Protein AF-A0A4U3ETJ0-F1 (afdb_monomer_lite)

Foldseek 3Di:
DDPPDQPQPFDWDWDQDPVPRDTFTETEQHPDPPVVPADKDWDWDADPPPRDIGIYIYGPPDQWRWDADPPPRDIDIDGDPPPPPPPDDD

Secondary structure (DSSP, 8-state):
-----------EEEEE-TTT--EEEEEE-SS---TTSSPEEEEEEE-TTT--EEEEEEE-SSSEEEEE-TTT--EEEEE-----S-----

Structure (mmCIF, N/CA/C/O backbone):
data_AF-A0A4U3ETJ0-F1
#
_entry.id   AF-A0A4U3ETJ0-F1
#
loop_
_atom_site.group_PDB
_atom_site.id
_atom_site.type_symbol
_atom_site.label_atom_id
_atom_site.label_alt_id
_atom_site.label_comp_id
_atom_site.label_asym_id
_atom_site.label_entity_id
_atom_site.label_seq_id
_atom_site.pdbx_PDB_ins_code
_atom_site.Cartn_x
_atom_site.Cartn_y
_atom_site.Cartn_z
_atom_site.occupancy
_atom_site.B_iso_or_equiv
_atom_site.auth_seq_id
_atom_site.auth_comp_id
_atom_site.auth_asym_id
_atom_site.auth_atom_id
_atom_site.pdbx_PDB_model_num
ATOM 1 N N . MET A 1 1 ? -8.899 -21.738 -19.005 1.00 36.59 1 MET A N 1
ATOM 2 C CA . MET A 1 1 ? -8.029 -20.566 -18.785 1.00 36.59 1 MET A CA 1
ATOM 3 C C . MET A 1 1 ? -8.116 -20.287 -17.300 1.00 36.59 1 MET A C 1
ATOM 5 O O . MET A 1 1 ? -9.230 -20.162 -16.817 1.00 36.59 1 MET A O 1
ATOM 9 N N . SER A 1 2 ? -7.015 -20.401 -16.561 1.00 40.06 2 SER A N 1
ATOM 10 C CA . SER A 1 2 ? -7.050 -20.308 -15.100 1.00 40.06 2 SER A CA 1
ATOM 11 C C . SER A 1 2 ? -7.303 -18.862 -14.688 1.00 40.06 2 SER A C 1
ATOM 13 O O . SER A 1 2 ? -6.495 -17.998 -15.019 1.00 40.06 2 SER A O 1
ATOM 15 N N . ASP A 1 3 ? -8.402 -18.619 -13.973 1.00 40.38 3 ASP A N 1
ATOM 16 C CA . ASP A 1 3 ? -8.652 -17.398 -13.204 1.00 40.38 3 ASP A CA 1
ATOM 17 C C . ASP A 1 3 ? -7.567 -17.260 -12.129 1.00 40.38 3 ASP A C 1
ATOM 19 O O . ASP A 1 3 ? -7.729 -17.665 -10.974 1.00 40.38 3 ASP A O 1
ATOM 23 N N . GLN A 1 4 ? -6.403 -16.751 -12.525 1.00 34.31 4 GLN A N 1
ATOM 24 C CA . GLN A 1 4 ? -5.335 -16.408 -11.604 1.00 34.31 4 GLN A CA 1
ATOM 25 C C . GLN A 1 4 ? -5.792 -15.164 -10.846 1.00 34.31 4 GLN A C 1
ATOM 27 O O . GLN A 1 4 ? -5.595 -14.031 -11.280 1.00 34.31 4 GLN A O 1
ATOM 32 N N . LYS A 1 5 ? -6.445 -15.381 -9.699 1.00 40.47 5 LYS A N 1
ATOM 33 C CA . LYS A 1 5 ? -6.531 -14.341 -8.675 1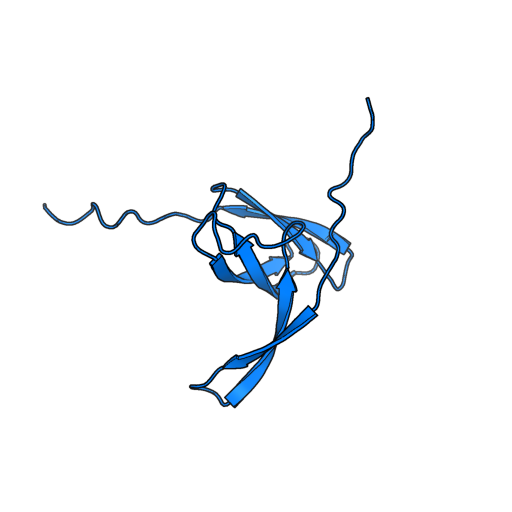.00 40.47 5 LYS A CA 1
ATOM 34 C C . LYS A 1 5 ? -5.100 -13.862 -8.413 1.00 40.47 5 LYS A C 1
ATOM 36 O O . LYS A 1 5 ? -4.229 -14.722 -8.246 1.00 40.47 5 LYS A O 1
ATOM 41 N N . PRO A 1 6 ? -4.840 -12.544 -8.397 1.00 42.19 6 PRO A N 1
ATOM 42 C CA . PRO A 1 6 ? -3.528 -12.042 -8.025 1.00 42.19 6 PRO A CA 1
ATOM 43 C C . PRO A 1 6 ? -3.176 -12.649 -6.669 1.00 42.19 6 PRO A C 1
ATOM 45 O O . PRO A 1 6 ? -3.943 -12.537 -5.710 1.00 42.19 6 PRO A O 1
ATOM 48 N N . ASN A 1 7 ? -2.070 -13.388 -6.625 1.00 39.06 7 ASN A N 1
ATOM 49 C CA . ASN A 1 7 ? -1.579 -13.991 -5.400 1.00 39.06 7 ASN A CA 1
ATOM 50 C C . ASN A 1 7 ? -0.974 -12.840 -4.593 1.00 39.06 7 ASN A C 1
ATOM 52 O O . ASN A 1 7 ? 0.170 -12.453 -4.816 1.00 39.06 7 ASN A O 1
ATOM 56 N N . VAL A 1 8 ? -1.804 -12.189 -3.777 1.00 48.47 8 VAL A N 1
ATOM 57 C CA . VAL A 1 8 ? -1.370 -11.080 -2.927 1.00 48.47 8 VAL A CA 1
ATOM 58 C C . VAL A 1 8 ? -0.680 -11.698 -1.719 1.00 48.47 8 VAL A C 1
ATOM 60 O O . VAL A 1 8 ? -1.306 -11.946 -0.691 1.00 48.47 8 VAL A O 1
ATOM 63 N N . ASP A 1 9 ? 0.600 -12.015 -1.883 1.00 53.03 9 ASP A N 1
ATOM 64 C CA . ASP A 1 9 ? 1.473 -12.350 -0.767 1.00 53.03 9 ASP A CA 1
ATOM 65 C C . ASP A 1 9 ? 1.726 -11.047 0.006 1.00 53.03 9 ASP A C 1
ATOM 67 O O . ASP A 1 9 ? 2.507 -10.190 -0.411 1.00 53.03 9 ASP A O 1
ATOM 71 N N . LEU A 1 10 ? 0.942 -10.819 1.065 1.00 54.75 10 LEU A N 1
ATOM 72 C CA . LEU A 1 10 ? 1.029 -9.618 1.896 1.00 54.75 10 LEU A CA 1
ATOM 73 C C . LEU A 1 10 ? 2.293 -9.710 2.756 1.00 54.75 10 LEU A C 1
ATOM 75 O O . LEU A 1 10 ? 2.234 -10.093 3.924 1.00 54.75 10 LEU A O 1
ATOM 79 N N . HIS A 1 11 ? 3.442 -9.352 2.189 1.00 60.12 11 HIS A N 1
ATOM 80 C CA . HIS A 1 11 ? 4.628 -9.096 2.993 1.00 60.12 11 HIS A CA 1
ATOM 81 C C . HIS A 1 11 ? 4.398 -7.807 3.790 1.00 60.12 11 HIS A C 1
ATOM 83 O O . HIS A 1 11 ? 4.099 -6.757 3.210 1.00 60.12 11 HIS A O 1
ATOM 89 N N . VAL A 1 12 ? 4.473 -7.910 5.117 1.00 65.94 12 VAL A N 1
ATOM 90 C CA . VAL A 1 12 ? 4.322 -6.774 6.030 1.00 65.94 12 VAL A CA 1
ATOM 91 C C . VAL A 1 12 ? 5.713 -6.314 6.438 1.00 65.94 12 VAL A C 1
ATOM 93 O O . VAL A 1 12 ? 6.441 -7.048 7.101 1.00 65.94 12 VAL A O 1
ATOM 96 N N . GLU A 1 13 ? 6.076 -5.100 6.038 1.00 76.81 13 GLU A N 1
ATOM 97 C CA . GLU A 1 13 ? 7.257 -4.405 6.553 1.00 76.81 13 GLU A CA 1
ATOM 98 C C . GLU A 1 13 ? 6.813 -3.334 7.549 1.00 76.81 13 GLU A C 1
ATOM 100 O O . GLU A 1 13 ? 5.888 -2.568 7.271 1.00 76.81 13 GLU A O 1
ATOM 105 N N . GLU A 1 14 ? 7.508 -3.222 8.677 1.00 78.88 14 GLU A N 1
ATOM 106 C CA . GLU A 1 14 ? 7.328 -2.093 9.587 1.00 78.88 14 GLU A CA 1
ATOM 107 C C . GLU A 1 14 ? 8.060 -0.861 9.034 1.00 78.88 14 GLU A C 1
ATOM 109 O O . GLU A 1 14 ? 9.248 -0.905 8.706 1.00 78.88 14 GLU A O 1
ATOM 114 N N . TYR A 1 15 ? 7.354 0.265 8.925 1.00 74.38 15 TYR A N 1
ATOM 115 C CA . TYR A 1 15 ? 7.941 1.555 8.567 1.00 74.38 15 TYR A CA 1
ATOM 116 C C . TYR A 1 15 ? 7.730 2.568 9.677 1.00 74.38 15 TYR A C 1
ATOM 118 O O . TYR A 1 15 ? 6.596 2.946 9.963 1.00 74.38 15 TYR A O 1
ATOM 126 N N . THR A 1 16 ? 8.824 3.059 10.252 1.00 78.44 16 THR A N 1
ATOM 127 C CA . THR A 1 16 ? 8.791 4.187 11.182 1.00 78.44 16 THR A CA 1
ATOM 128 C C . THR A 1 16 ? 9.029 5.488 10.427 1.00 78.44 16 THR A C 1
ATOM 130 O O . THR A 1 16 ? 10.114 5.726 9.894 1.00 78.44 16 THR A O 1
ATOM 133 N N . ASP A 1 17 ? 8.013 6.345 10.400 1.00 71.00 17 ASP A N 1
ATOM 134 C CA . ASP A 1 17 ? 8.114 7.686 9.833 1.00 71.00 17 ASP A CA 1
ATOM 135 C C . ASP A 1 17 ? 9.044 8.552 10.695 1.00 71.00 17 ASP A C 1
ATOM 137 O O . ASP A 1 17 ? 8.804 8.752 11.886 1.00 71.00 17 ASP A O 1
ATOM 141 N N . GLN A 1 18 ? 10.122 9.068 10.101 1.00 76.31 18 GLN A N 1
ATOM 142 C CA . GLN A 1 18 ? 11.163 9.794 10.841 1.00 76.31 18 GLN A CA 1
ATOM 143 C C . GLN A 1 18 ? 10.702 11.164 11.364 1.00 76.31 18 GLN A C 1
ATOM 145 O O . GLN A 1 18 ? 11.310 11.687 12.295 1.00 76.31 18 GLN A O 1
ATOM 150 N N . HIS A 1 19 ? 9.633 11.741 10.803 1.00 69.88 19 HIS A N 1
ATOM 151 C CA . HIS A 1 19 ? 9.090 13.030 11.243 1.00 69.88 19 HIS A CA 1
ATOM 152 C C . HIS A 1 19 ? 8.135 12.895 12.436 1.00 69.88 19 HIS A C 1
ATOM 154 O O . HIS A 1 19 ? 8.156 13.719 13.348 1.00 69.88 19 HIS A O 1
ATOM 160 N N . SER A 1 20 ? 7.288 11.869 12.438 1.00 82.56 20 SER A N 1
ATOM 161 C CA . SER A 1 20 ? 6.252 11.643 13.452 1.00 82.56 20 SER A CA 1
ATOM 162 C C . SER A 1 20 ? 6.628 10.588 14.493 1.00 82.56 20 SER A C 1
ATOM 164 O O . SER A 1 20 ? 5.964 10.499 15.526 1.00 82.56 20 SER A O 1
ATOM 166 N N . GLY A 1 21 ? 7.656 9.776 14.232 1.00 81.00 21 GLY A N 1
ATOM 167 C CA . GLY A 1 21 ? 8.082 8.663 15.084 1.00 81.00 21 GLY A CA 1
ATOM 168 C C . GLY A 1 21 ? 7.085 7.501 15.142 1.00 81.00 21 GLY A C 1
ATOM 169 O O . GLY A 1 21 ? 7.218 6.621 15.990 1.00 81.00 21 GLY A O 1
ATOM 170 N N . ARG A 1 22 ? 6.059 7.499 14.283 1.00 79.81 22 ARG A N 1
ATOM 171 C CA . ARG A 1 22 ? 5.019 6.464 14.258 1.00 79.81 22 ARG A CA 1
ATOM 172 C C . ARG A 1 22 ? 5.428 5.316 13.345 1.00 79.81 22 ARG A C 1
ATOM 174 O O . ARG A 1 22 ? 5.862 5.555 12.220 1.00 79.81 22 ARG A O 1
ATOM 181 N N . THR A 1 23 ? 5.237 4.088 13.822 1.00 80.88 23 THR A N 1
ATOM 182 C CA . THR A 1 23 ? 5.399 2.867 13.026 1.00 80.88 23 THR A CA 1
ATOM 183 C C . THR A 1 23 ? 4.078 2.491 12.365 1.00 80.88 23 THR A C 1
ATOM 185 O O . THR A 1 23 ? 3.034 2.481 13.018 1.00 80.88 23 THR A O 1
ATOM 188 N N . TYR A 1 24 ? 4.134 2.194 11.072 1.00 76.62 24 TYR A N 1
ATOM 189 C CA . TYR A 1 24 ? 3.017 1.741 10.258 1.00 76.62 24 TYR A CA 1
ATOM 190 C C . TYR A 1 24 ? 3.353 0.383 9.649 1.00 76.62 24 TYR A C 1
ATOM 192 O O . TYR A 1 24 ? 4.452 0.202 9.120 1.00 76.62 24 TYR A O 1
ATOM 200 N N . ASP A 1 25 ? 2.386 -0.530 9.668 1.00 82.31 25 ASP A N 1
ATOM 201 C CA . ASP A 1 25 ? 2.430 -1.731 8.840 1.00 82.31 25 ASP A CA 1
ATOM 202 C C . ASP A 1 25 ? 2.305 -1.315 7.374 1.00 82.31 25 ASP A C 1
ATOM 204 O O . ASP A 1 25 ? 1.365 -0.602 6.997 1.00 82.31 25 ASP A O 1
ATOM 208 N N . VAL A 1 26 ? 3.252 -1.754 6.547 1.00 80.19 26 VAL A N 1
ATOM 209 C CA . VAL A 1 26 ? 3.242 -1.491 5.112 1.00 80.19 26 VAL A CA 1
ATOM 210 C C . VAL A 1 26 ? 3.062 -2.780 4.338 1.00 80.19 26 VAL A C 1
ATOM 212 O O . VAL A 1 26 ? 3.870 -3.699 4.443 1.00 80.19 26 VAL A O 1
ATOM 215 N N . TYR A 1 27 ? 2.020 -2.802 3.515 1.00 82.94 27 TYR A N 1
ATOM 216 C CA . TYR A 1 27 ? 1.624 -3.958 2.720 1.00 82.94 27 TYR A CA 1
ATOM 217 C C . TYR A 1 27 ? 2.145 -3.843 1.287 1.00 82.94 27 TYR A C 1
ATOM 219 O O . TYR A 1 27 ? 2.007 -2.799 0.645 1.00 82.94 27 TYR A O 1
ATOM 227 N N . HIS A 1 28 ? 2.740 -4.909 0.763 1.00 78.75 28 HIS A N 1
ATOM 228 C CA . HIS A 1 28 ? 3.288 -4.917 -0.596 1.00 78.75 28 HIS A CA 1
ATOM 229 C C . HIS A 1 28 ? 2.209 -5.276 -1.623 1.00 78.75 28 HIS A C 1
ATOM 231 O O . HIS A 1 28 ? 1.432 -6.212 -1.427 1.00 78.75 28 HIS A O 1
ATOM 237 N N . ILE A 1 29 ? 2.141 -4.514 -2.716 1.00 77.31 29 ILE A N 1
ATOM 238 C CA . ILE A 1 29 ? 1.233 -4.770 -3.839 1.00 77.31 29 ILE A CA 1
ATOM 239 C C . ILE A 1 29 ? 2.032 -5.415 -4.973 1.00 77.31 29 ILE A C 1
ATOM 241 O O . ILE A 1 29 ? 2.886 -4.767 -5.576 1.00 77.31 29 ILE A O 1
ATOM 245 N N . GLY A 1 30 ? 1.710 -6.673 -5.284 1.00 67.50 30 GLY A N 1
ATOM 246 C CA . GLY A 1 30 ? 2.427 -7.476 -6.280 1.00 67.50 30 GLY A CA 1
ATOM 247 C C . GLY A 1 30 ? 3.625 -8.228 -5.688 1.00 67.50 30 GLY A C 1
ATOM 248 O O . GLY A 1 30 ? 4.179 -7.832 -4.667 1.00 67.50 30 GLY A O 1
ATOM 249 N N . GLY A 1 31 ? 3.984 -9.356 -6.310 1.00 57.38 31 GLY A N 1
ATOM 250 C CA . GLY A 1 31 ? 5.169 -10.136 -5.930 1.00 57.38 31 GLY A CA 1
ATOM 251 C C . GLY A 1 31 ? 6.473 -9.372 -6.191 1.00 57.38 31 GLY A C 1
ATOM 252 O O . GLY A 1 31 ? 6.475 -8.465 -7.015 1.00 57.38 31 GLY A O 1
ATOM 253 N N . GLU A 1 32 ? 7.538 -9.748 -5.466 1.00 52.94 32 GLU A N 1
ATOM 254 C CA . GLU A 1 32 ? 8.888 -9.145 -5.421 1.00 52.94 32 GLU A CA 1
ATOM 255 C C . GLU A 1 32 ? 9.025 -7.749 -6.054 1.00 52.94 32 GLU A C 1
ATOM 257 O O . GLU A 1 32 ? 9.193 -7.596 -7.266 1.00 52.94 32 GLU A O 1
ATOM 262 N N . ILE A 1 33 ? 9.052 -6.722 -5.199 1.00 57.97 33 ILE A N 1
ATOM 263 C CA . ILE A 1 33 ? 9.452 -5.364 -5.578 1.00 57.97 33 ILE A CA 1
ATOM 264 C C . ILE A 1 33 ? 10.893 -5.420 -6.087 1.00 57.97 33 ILE A C 1
ATOM 266 O O . ILE A 1 33 ? 11.852 -5.486 -5.319 1.00 57.97 33 ILE A O 1
ATOM 270 N N . ASN A 1 34 ? 11.049 -5.410 -7.405 1.00 54.62 34 ASN A N 1
ATOM 271 C CA . ASN A 1 34 ? 12.347 -5.494 -8.047 1.00 54.62 34 ASN A CA 1
ATOM 272 C C . ASN A 1 34 ? 12.946 -4.084 -8.117 1.00 54.62 34 ASN A C 1
ATOM 274 O O . ASN A 1 34 ? 12.705 -3.353 -9.079 1.00 54.62 34 ASN A O 1
ATOM 278 N N . GLU A 1 35 ? 13.699 -3.671 -7.092 1.00 54.41 35 GLU A N 1
ATOM 279 C CA . GLU A 1 35 ? 14.258 -2.306 -6.955 1.00 54.41 35 GLU A CA 1
ATOM 280 C C . GLU A 1 35 ? 15.073 -1.833 -8.177 1.00 54.41 35 GLU A C 1
ATOM 282 O O . GLU A 1 35 ? 15.300 -0.641 -8.357 1.00 54.41 35 GLU A O 1
ATOM 287 N N . LYS A 1 36 ? 15.483 -2.754 -9.060 1.00 52.97 36 LYS A N 1
ATOM 288 C CA . LYS A 1 36 ? 16.170 -2.450 -10.322 1.00 52.97 36 LYS A CA 1
ATOM 289 C C . LYS A 1 36 ? 15.284 -1.883 -11.438 1.00 52.97 36 LYS A C 1
ATOM 291 O O . LYS A 1 36 ? 15.844 -1.363 -12.400 1.00 52.97 36 LYS A O 1
ATOM 296 N N . HIS A 1 37 ? 13.956 -2.013 -11.367 1.00 47.72 37 HIS A N 1
ATOM 297 C CA . HIS A 1 37 ? 13.082 -1.835 -12.538 1.00 47.72 37 HIS A CA 1
ATOM 298 C C . HIS A 1 37 ? 11.986 -0.764 -12.427 1.00 47.72 37 HIS A C 1
ATOM 300 O O . HIS A 1 37 ? 11.207 -0.624 -13.364 1.00 47.72 37 HIS A O 1
ATOM 306 N N . GLY A 1 38 ? 11.949 0.055 -11.373 1.00 55.56 38 GLY A N 1
ATOM 307 C CA . GLY A 1 38 ? 10.994 1.164 -11.314 1.00 55.56 38 GLY A CA 1
ATOM 308 C C . GLY A 1 38 ? 11.069 1.980 -10.031 1.00 55.56 38 GLY A C 1
ATOM 309 O O . GLY A 1 38 ? 11.650 1.546 -9.034 1.00 55.56 38 GLY A O 1
ATOM 310 N N . ALA A 1 39 ? 10.460 3.166 -10.055 1.00 64.81 39 ALA A N 1
ATOM 311 C CA . ALA A 1 39 ? 10.246 3.947 -8.846 1.00 64.81 39 ALA A CA 1
ATOM 312 C C . ALA A 1 39 ? 9.313 3.167 -7.907 1.00 64.81 39 ALA A C 1
ATOM 314 O O . ALA A 1 39 ? 8.236 2.712 -8.303 1.00 64.81 39 ALA A O 1
ATOM 315 N N . THR A 1 40 ? 9.756 2.978 -6.666 1.00 73.06 40 THR A N 1
ATOM 316 C CA . THR A 1 40 ? 8.931 2.367 -5.624 1.00 73.06 40 THR A CA 1
ATOM 317 C C . THR A 1 40 ? 8.145 3.466 -4.931 1.00 73.06 40 THR A C 1
ATOM 319 O O . THR A 1 40 ? 8.735 4.343 -4.300 1.00 73.06 40 THR A O 1
ATOM 322 N N . THR A 1 41 ? 6.822 3.399 -5.030 1.00 77.69 41 THR A N 1
ATOM 323 C CA . THR A 1 41 ? 5.902 4.361 -4.425 1.00 77.69 41 THR A CA 1
ATOM 324 C C . THR A 1 41 ? 5.349 3.782 -3.124 1.00 77.69 41 THR A C 1
ATOM 326 O O . THR A 1 41 ? 5.107 2.577 -3.001 1.00 77.69 41 THR A O 1
ATOM 329 N N . ARG A 1 42 ? 5.180 4.638 -2.112 1.00 82.75 42 ARG A N 1
ATOM 330 C CA . ARG A 1 42 ? 4.510 4.303 -0.849 1.00 82.75 42 ARG A CA 1
ATOM 331 C C . ARG A 1 42 ? 3.451 5.343 -0.554 1.00 82.75 42 ARG A C 1
ATOM 333 O O . ARG A 1 42 ? 3.724 6.536 -0.648 1.00 82.75 42 ARG A O 1
ATOM 340 N N . GLY A 1 43 ? 2.279 4.898 -0.124 1.00 83.69 43 GLY A N 1
ATOM 341 C CA . GLY A 1 43 ? 1.196 5.818 0.188 1.00 83.69 43 GLY A CA 1
ATOM 342 C C . GLY A 1 43 ? -0.010 5.161 0.853 1.00 83.69 43 GLY A C 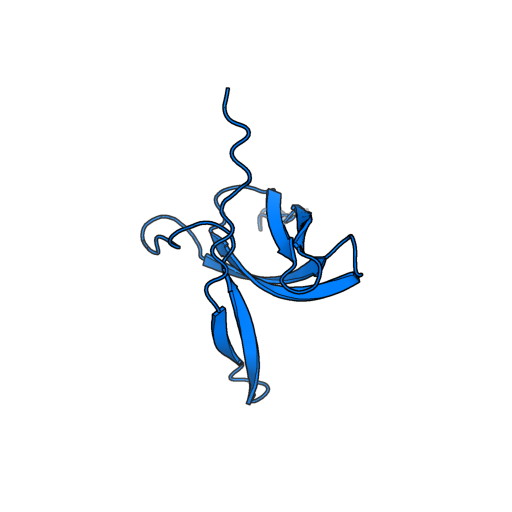1
ATOM 343 O O . GLY A 1 43 ? -0.125 3.931 0.872 1.00 83.69 43 GLY A O 1
ATOM 344 N N . PRO A 1 44 ? -0.903 5.980 1.434 1.00 86.81 44 PRO A N 1
ATOM 345 C CA . PRO A 1 44 ? -2.167 5.515 1.979 1.00 86.81 44 PRO A CA 1
ATOM 346 C C . PRO A 1 44 ? -3.151 5.177 0.854 1.00 86.81 44 PRO A C 1
ATOM 348 O O . PRO A 1 44 ? -3.457 6.029 0.026 1.00 86.81 44 PRO A O 1
ATOM 351 N N . LEU A 1 45 ? -3.709 3.965 0.867 1.00 86.81 45 LEU A N 1
ATOM 352 C CA . LEU A 1 45 ? -4.809 3.573 -0.019 1.00 86.81 45 LEU A CA 1
ATOM 353 C C . LEU A 1 45 ? -6.010 3.112 0.807 1.00 86.81 45 LEU A C 1
ATOM 355 O O . LEU A 1 45 ? -5.868 2.342 1.766 1.00 86.81 45 LEU A O 1
ATOM 359 N N . THR A 1 46 ? -7.206 3.568 0.434 1.00 89.44 46 THR A N 1
ATOM 360 C CA . THR A 1 46 ? -8.450 3.218 1.132 1.00 89.44 46 THR A CA 1
ATOM 361 C C . THR A 1 46 ? -9.160 2.066 0.434 1.00 89.44 46 THR A C 1
ATOM 363 O O . THR A 1 46 ? -9.466 2.121 -0.756 1.00 89.44 46 THR A O 1
ATOM 366 N N . CYS A 1 47 ? -9.466 1.004 1.177 1.00 88.75 47 CYS A N 1
ATOM 367 C CA . CYS A 1 47 ? -10.285 -0.087 0.666 1.00 88.75 47 CYS A CA 1
ATOM 368 C C . CYS A 1 47 ? -11.703 0.411 0.363 1.00 88.75 47 CYS A C 1
ATOM 370 O O . CYS A 1 47 ? -12.375 0.956 1.238 1.00 88.75 47 CYS A O 1
ATOM 372 N N . THR A 1 48 ? -12.193 0.163 -0.849 1.00 87.38 48 THR A N 1
ATOM 373 C CA . THR A 1 48 ? -13.535 0.593 -1.276 1.00 87.38 48 THR A CA 1
ATOM 374 C C . THR A 1 48 ? -14.659 -0.212 -0.618 1.00 87.38 48 THR A C 1
ATOM 376 O O . THR A 1 48 ? -15.779 0.277 -0.521 1.00 87.38 48 THR A O 1
ATOM 379 N N . SER A 1 49 ? -14.368 -1.419 -0.113 1.00 89.12 49 SER A N 1
ATOM 380 C CA . SER A 1 49 ? -15.365 -2.285 0.531 1.00 89.12 49 SER A CA 1
ATOM 381 C C . SER A 1 49 ? -15.567 -1.995 2.019 1.00 89.12 49 SER A C 1
ATOM 383 O O . SER A 1 49 ? -16.700 -2.049 2.487 1.00 89.12 49 SER A O 1
ATOM 385 N N . CYS A 1 50 ? -14.497 -1.746 2.780 1.00 91.06 50 CYS A N 1
ATOM 386 C CA . CYS A 1 50 ? -14.578 -1.540 4.235 1.00 91.06 50 CYS A CA 1
ATOM 387 C C . CYS A 1 50 ? -14.187 -0.124 4.685 1.00 91.06 50 CYS A C 1
ATOM 389 O O . CYS A 1 50 ? -14.184 0.159 5.884 1.00 91.06 50 CYS A O 1
ATOM 391 N N . SER A 1 51 ? -13.822 0.749 3.739 1.00 89.94 51 SER A N 1
ATOM 392 C CA . SER A 1 51 ? -13.407 2.141 3.964 1.00 89.94 51 SER A CA 1
ATOM 393 C C . SER A 1 51 ? -12.208 2.309 4.907 1.00 89.94 51 SER A C 1
ATOM 395 O O . SER A 1 51 ? -11.967 3.400 5.421 1.00 89.94 51 SER A O 1
ATOM 397 N N . LYS A 1 52 ? -11.436 1.242 5.153 1.00 87.94 52 LYS A N 1
ATOM 398 C CA . LYS A 1 52 ? -10.197 1.299 5.937 1.00 87.94 52 LYS A CA 1
ATOM 399 C C . LYS A 1 52 ? -9.023 1.691 5.050 1.00 87.94 52 LYS A C 1
ATOM 401 O O . LYS A 1 52 ? -8.862 1.157 3.953 1.00 87.94 52 LYS A O 1
ATOM 406 N N . THR A 1 53 ? -8.208 2.608 5.553 1.00 88.12 53 THR A N 1
ATOM 407 C CA . THR A 1 53 ? -6.980 3.066 4.901 1.00 88.12 53 THR A CA 1
ATOM 408 C C . THR A 1 53 ? -5.785 2.328 5.477 1.00 88.12 53 THR A C 1
ATOM 410 O O . THR A 1 53 ? -5.654 2.226 6.696 1.00 88.12 53 THR A O 1
ATOM 413 N N . HIS A 1 54 ? -4.915 1.842 4.597 1.00 87.12 54 HIS A N 1
ATOM 414 C CA . HIS A 1 54 ? -3.664 1.180 4.953 1.00 87.12 54 HIS A CA 1
ATOM 415 C C . HIS A 1 54 ? -2.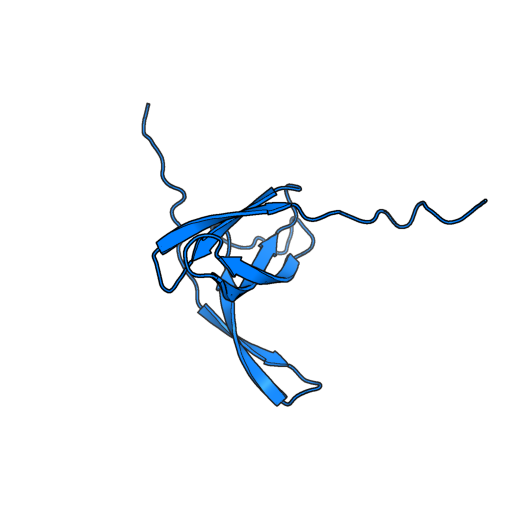523 1.771 4.128 1.00 87.12 54 HIS A C 1
ATOM 417 O O . HIS A 1 54 ? -2.762 2.332 3.058 1.00 87.12 54 HIS A O 1
ATOM 423 N N . ILE A 1 55 ? -1.295 1.657 4.627 1.00 86.19 55 ILE A N 1
ATOM 424 C CA . ILE A 1 55 ? -0.115 2.084 3.880 1.00 86.19 55 ILE A CA 1
ATOM 425 C C . ILE A 1 55 ? 0.330 0.924 3.000 1.00 86.19 55 ILE A C 1
ATOM 427 O O . ILE A 1 55 ? 0.576 -0.175 3.494 1.00 86.19 55 ILE A O 1
ATOM 431 N N . TYR A 1 56 ? 0.442 1.171 1.700 1.00 85.00 56 TYR A N 1
ATOM 432 C CA . TYR A 1 56 ? 0.947 0.186 0.755 1.00 85.00 56 TYR A CA 1
ATOM 433 C C . TYR A 1 56 ? 2.266 0.641 0.147 1.00 85.00 56 TYR A C 1
ATOM 435 O O . TYR A 1 56 ? 2.586 1.831 0.125 1.00 85.00 56 TYR A O 1
ATOM 443 N N . LYS A 1 57 ? 3.025 -0.332 -0.349 1.00 83.12 57 LYS A N 1
ATOM 444 C CA . LYS A 1 57 ? 4.229 -0.152 -1.154 1.00 83.12 57 LYS A CA 1
ATOM 445 C C . LYS A 1 57 ? 4.021 -0.880 -2.476 1.00 83.12 57 LYS A C 1
ATOM 447 O O . LYS A 1 57 ? 3.676 -2.061 -2.471 1.00 83.12 57 LYS A O 1
ATOM 452 N N . TRP A 1 58 ? 4.204 -0.1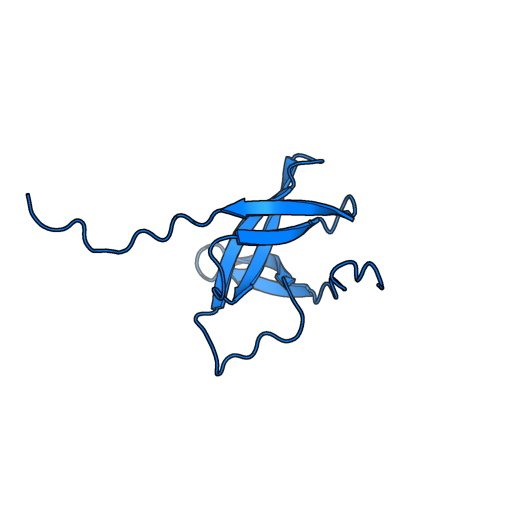84 -3.589 1.00 80.94 58 TRP A N 1
ATOM 453 C CA . TRP A 1 58 ? 4.024 -0.740 -4.930 1.00 80.94 58 TRP A CA 1
ATOM 454 C C . TRP A 1 58 ? 5.078 -0.197 -5.889 1.00 80.94 58 TRP A C 1
ATOM 456 O O . TRP A 1 58 ? 5.739 0.804 -5.612 1.00 80.94 58 TRP A O 1
ATOM 466 N N . GLN A 1 59 ? 5.254 -0.877 -7.018 1.00 75.88 59 GLN A N 1
ATOM 467 C CA . GLN A 1 59 ? 6.045 -0.351 -8.127 1.00 75.88 59 GLN A CA 1
ATOM 468 C C . GLN A 1 59 ? 5.123 0.332 -9.124 1.00 75.88 59 GLN A C 1
ATOM 470 O O . GLN A 1 59 ? 4.131 -0.266 -9.547 1.00 75.88 59 GLN A O 1
ATOM 475 N N . ASN A 1 60 ? 5.466 1.559 -9.515 1.00 67.50 60 ASN A N 1
ATOM 476 C CA . ASN A 1 60 ? 4.721 2.299 -10.531 1.00 67.50 60 ASN A CA 1
ATOM 477 C C . ASN A 1 60 ? 5.029 1.769 -11.932 1.00 67.50 60 ASN A C 1
ATOM 479 O O . ASN A 1 60 ? 5.764 2.372 -12.708 1.00 67.50 60 ASN A O 1
ATOM 483 N N . ASN A 1 61 ? 4.456 0.605 -12.230 1.00 65.06 61 ASN A N 1
ATOM 484 C CA . ASN A 1 61 ? 4.502 -0.022 -13.548 1.00 65.06 61 ASN A CA 1
ATOM 485 C C . ASN A 1 61 ? 3.220 0.245 -14.358 1.00 65.06 61 ASN A C 1
ATOM 487 O O . ASN A 1 61 ? 3.211 0.025 -15.567 1.00 65.06 61 ASN A O 1
ATOM 491 N N . ASP A 1 62 ? 2.148 0.704 -13.705 1.00 65.75 62 ASP A N 1
ATOM 492 C CA . ASP A 1 62 ? 0.846 1.005 -14.306 1.00 65.75 62 ASP A CA 1
ATOM 493 C C . ASP A 1 62 ? 0.168 2.154 -13.533 1.00 65.75 62 ASP A C 1
ATOM 495 O O . ASP A 1 62 ? 0.486 2.396 -12.370 1.00 65.75 62 ASP A O 1
ATOM 499 N N . ARG A 1 63 ? -0.773 2.857 -14.171 1.00 69.06 63 ARG A N 1
ATOM 500 C CA . ARG A 1 63 ? -1.591 3.922 -13.558 1.00 69.06 63 ARG A CA 1
ATOM 501 C C . ARG A 1 63 ? -2.652 3.368 -12.608 1.00 69.06 63 ARG A C 1
ATOM 503 O O . ARG A 1 63 ? -3.147 4.082 -11.737 1.00 69.06 63 ARG A O 1
ATOM 510 N N . TRP A 1 64 ? -3.023 2.102 -12.794 1.00 76.56 64 TRP A N 1
ATOM 511 C CA . TRP A 1 64 ? -3.934 1.389 -11.910 1.00 76.56 64 TRP A CA 1
ATOM 512 C C . TRP A 1 64 ? -3.173 0.629 -10.830 1.00 76.56 64 TRP A C 1
ATOM 514 O O . TRP A 1 64 ? -2.426 -0.309 -11.101 1.00 76.56 64 TRP A O 1
ATOM 524 N N . ILE A 1 65 ? -3.462 0.972 -9.582 1.00 81.19 65 ILE A N 1
ATOM 525 C CA . ILE A 1 65 ? -2.969 0.282 -8.399 1.00 81.19 65 ILE A CA 1
ATOM 526 C C . ILE A 1 65 ? -4.068 -0.663 -7.917 1.00 81.19 65 ILE A C 1
ATOM 528 O O . ILE A 1 65 ? -5.068 -0.223 -7.349 1.00 81.19 65 ILE A O 1
ATOM 532 N N . VAL A 1 66 ? -3.901 -1.968 -8.132 1.00 84.00 66 VAL A N 1
ATOM 533 C CA . VAL A 1 66 ? -4.853 -2.996 -7.678 1.00 84.00 66 VAL A CA 1
ATOM 534 C C . VAL A 1 66 ? -4.299 -3.708 -6.450 1.00 84.00 66 VAL A C 1
ATOM 536 O O . VAL A 1 66 ? -3.233 -4.307 -6.521 1.00 84.00 66 VAL A O 1
ATOM 539 N N . PHE A 1 67 ? -5.029 -3.697 -5.335 1.00 82.94 67 PHE A N 1
ATOM 540 C CA . PHE A 1 67 ? -4.589 -4.301 -4.073 1.00 82.94 67 PHE A CA 1
ATOM 541 C C . PHE A 1 67 ? -5.691 -5.095 -3.372 1.00 82.94 67 PHE A C 1
ATOM 543 O O . PHE A 1 67 ? -6.881 -4.870 -3.592 1.00 82.94 67 PHE A O 1
ATOM 550 N N . SER A 1 68 ? -5.286 -6.007 -2.484 1.00 86.06 68 SER A N 1
ATOM 551 C CA . SER A 1 68 ? -6.191 -6.694 -1.557 1.00 86.06 68 SER A CA 1
ATOM 552 C C . SER A 1 68 ? -6.136 -6.033 -0.186 1.00 86.06 68 SER A C 1
ATOM 554 O O . SER A 1 68 ? -5.055 -5.814 0.359 1.00 86.06 68 SER A O 1
ATOM 556 N N . CYS A 1 69 ? -7.298 -5.729 0.389 1.00 86.06 69 CYS A N 1
ATOM 557 C CA . CYS A 1 69 ? -7.375 -5.201 1.744 1.00 86.06 69 CYS A CA 1
ATOM 558 C C . CYS A 1 69 ? -6.984 -6.276 2.773 1.00 86.06 69 CYS A C 1
ATOM 560 O O . CYS A 1 69 ? -7.626 -7.326 2.798 1.00 86.06 69 CYS A O 1
ATOM 562 N N . PRO A 1 70 ? -6.044 -6.006 3.696 1.00 83.31 70 PRO A N 1
ATOM 563 C CA . PRO A 1 70 ? -5.598 -6.982 4.694 1.00 83.31 70 PRO A CA 1
ATOM 564 C C . PRO A 1 70 ? -6.668 -7.327 5.745 1.00 83.31 70 PRO A C 1
ATOM 566 O O . PRO A 1 70 ? -6.537 -8.315 6.458 1.00 83.31 70 PRO A O 1
ATOM 569 N N . ILE A 1 71 ? -7.728 -6.517 5.867 1.00 86.56 71 ILE A N 1
ATOM 570 C CA . ILE A 1 71 ? -8.789 -6.708 6.869 1.00 86.56 71 ILE A CA 1
ATOM 571 C C . ILE A 1 71 ? -9.972 -7.499 6.313 1.00 86.56 71 ILE A C 1
ATOM 573 O O . ILE A 1 71 ? -10.467 -8.415 6.963 1.00 86.56 71 ILE A O 1
ATOM 577 N N . CYS A 1 72 ? -10.470 -7.119 5.133 1.00 86.50 72 CYS A N 1
ATOM 578 C CA . CYS A 1 72 ? -11.681 -7.714 4.557 1.00 86.50 72 CYS A CA 1
ATOM 579 C C . CYS A 1 72 ? -11.415 -8.595 3.331 1.00 86.50 72 CYS A C 1
ATOM 581 O O . CYS A 1 72 ? -12.358 -9.174 2.797 1.00 86.50 72 CYS A O 1
ATOM 583 N N . ASN A 1 73 ? -10.159 -8.693 2.877 1.00 85.69 73 ASN A N 1
ATOM 584 C CA . ASN A 1 73 ? -9.733 -9.438 1.687 1.00 85.69 73 ASN A CA 1
ATOM 585 C C . ASN A 1 73 ? -10.453 -9.037 0.385 1.00 85.69 73 ASN A C 1
ATOM 587 O O . ASN A 1 73 ? -10.414 -9.769 -0.605 1.00 85.69 73 ASN A O 1
ATOM 591 N N . ALA A 1 74 ? -11.119 -7.878 0.368 1.00 87.31 74 ALA A N 1
ATOM 592 C CA . ALA A 1 74 ? -11.707 -7.321 -0.839 1.00 87.31 74 ALA A CA 1
ATOM 593 C C . ALA A 1 74 ? -10.616 -6.718 -1.730 1.00 87.31 74 ALA A C 1
ATOM 595 O O . ALA A 1 74 ? -9.697 -6.054 -1.242 1.00 87.31 74 ALA A O 1
ATOM 596 N N . ILE A 1 75 ? -10.761 -6.907 -3.040 1.00 86.50 75 ILE A N 1
ATOM 597 C CA . ILE A 1 75 ? -9.900 -6.284 -4.044 1.00 86.50 75 ILE A CA 1
ATOM 598 C C . ILE A 1 75 ? -10.387 -4.851 -4.275 1.00 86.50 75 ILE A C 1
ATOM 600 O O . ILE A 1 75 ? -11.585 -4.601 -4.403 1.00 86.50 75 ILE A O 1
ATOM 604 N N . SER A 1 76 ? -9.467 -3.897 -4.299 1.00 86.12 76 SER A N 1
ATOM 605 C CA . SER A 1 76 ? -9.721 -2.489 -4.602 1.00 86.12 76 SER A CA 1
ATOM 606 C C . SER A 1 76 ? -8.742 -2.012 -5.667 1.00 86.12 76 SER A C 1
ATOM 608 O O . SER A 1 76 ? -7.632 -2.529 -5.764 1.00 86.12 76 SER A O 1
ATOM 610 N N . ALA A 1 77 ? -9.164 -1.035 -6.463 1.00 84.56 77 ALA A N 1
ATOM 611 C CA . ALA A 1 77 ? -8.336 -0.406 -7.481 1.00 84.56 77 ALA A CA 1
ATOM 612 C C . ALA A 1 77 ? -8.327 1.107 -7.257 1.00 84.56 77 ALA A C 1
ATOM 614 O O . ALA A 1 77 ? -9.378 1.693 -6.993 1.00 84.56 77 ALA A O 1
ATOM 615 N N . TRP A 1 78 ? -7.149 1.714 -7.338 1.00 80.44 78 TRP A N 1
ATOM 616 C CA . TRP A 1 78 ? -6.938 3.156 -7.272 1.00 80.44 78 TRP A CA 1
ATOM 617 C C . TRP A 1 78 ? -6.243 3.619 -8.542 1.00 80.44 78 TRP A C 1
ATOM 619 O O . TRP A 1 78 ? -5.413 2.900 -9.089 1.00 80.44 78 TRP A O 1
ATOM 629 N N . TRP A 1 79 ? -6.604 4.806 -9.011 1.00 79.12 79 TRP A N 1
ATOM 630 C CA . TRP A 1 79 ? -5.923 5.460 -10.118 1.00 79.12 79 TRP A CA 1
ATOM 631 C C . TRP A 1 79 ? -4.960 6.486 -9.537 1.00 79.12 79 TRP A C 1
ATOM 633 O O . TRP A 1 79 ? -5.392 7.384 -8.813 1.00 79.12 79 TRP A O 1
ATOM 643 N N . GLU A 1 80 ? -3.671 6.339 -9.824 1.00 67.56 80 GLU A N 1
ATOM 644 C CA . GLU A 1 80 ? -2.705 7.387 -9.522 1.00 67.56 80 GLU A CA 1
ATOM 645 C C . GLU A 1 80 ? -2.732 8.389 -10.676 1.00 67.56 80 GLU A C 1
ATOM 647 O O . GL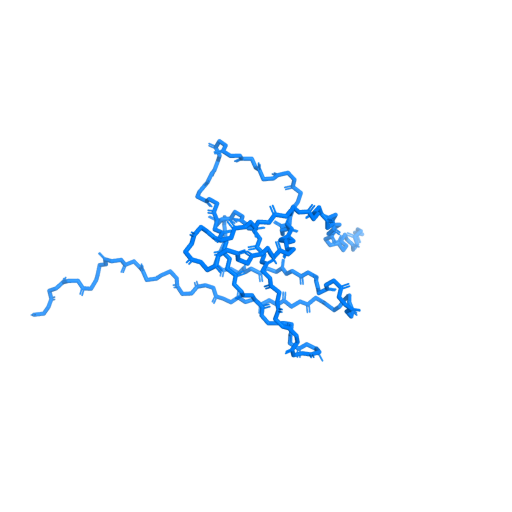U A 1 80 ? -2.343 8.083 -11.806 1.00 67.56 80 GLU A O 1
ATOM 652 N N . GLU A 1 81 ? -3.230 9.596 -10.407 1.00 58.88 81 GLU A N 1
ATOM 653 C CA . GLU A 1 81 ? -2.981 10.724 -11.296 1.00 58.88 81 GLU A CA 1
ATOM 654 C C . GLU A 1 81 ? -1.490 11.045 -11.189 1.00 58.88 81 GLU A C 1
ATOM 656 O O . GLU A 1 81 ? -1.044 11.722 -10.265 1.00 58.88 81 GLU A O 1
ATOM 661 N N . CYS A 1 82 ? -0.691 10.494 -12.106 1.00 47.81 82 CYS A N 1
ATOM 662 C CA . CYS A 1 82 ? 0.663 10.974 -12.315 1.00 47.81 82 CYS A CA 1
ATOM 663 C C . CYS A 1 82 ? 0.537 12.418 -12.804 1.00 47.81 82 CYS A C 1
ATOM 665 O O . CYS A 1 82 ? 0.312 12.646 -13.993 1.00 47.81 82 CYS A O 1
ATOM 667 N N . TYR A 1 83 ? 0.647 13.382 -11.893 1.00 42.72 83 TYR A N 1
ATOM 668 C CA . TYR A 1 83 ? 0.974 14.748 -12.264 1.00 42.72 83 TYR A CA 1
ATOM 669 C C . TYR A 1 83 ? 2.370 14.681 -12.881 1.00 42.72 83 TYR A C 1
ATOM 671 O O . TYR A 1 83 ? 3.377 14.599 -12.182 1.00 42.72 83 TYR A O 1
ATOM 679 N N . SER A 1 84 ? 2.437 14.581 -14.208 1.00 44.78 84 SER A N 1
ATOM 680 C CA . SER A 1 84 ? 3.634 15.008 -14.913 1.00 44.78 84 SER A CA 1
ATOM 681 C C . SER A 1 8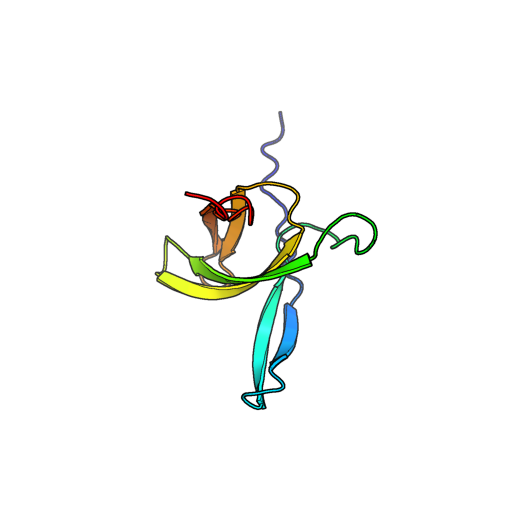4 ? 3.781 16.487 -14.594 1.00 44.78 84 SER A C 1
ATOM 683 O O . SER A 1 84 ? 2.863 17.248 -14.901 1.00 44.78 84 SER A O 1
ATOM 685 N N . ASP A 1 85 ? 4.893 16.880 -13.977 1.00 48.22 85 ASP A N 1
ATOM 686 C CA . ASP A 1 85 ? 5.328 18.276 -13.859 1.00 48.22 85 ASP A CA 1
ATOM 687 C C . ASP A 1 85 ? 5.637 18.854 -15.265 1.00 48.22 85 ASP A C 1
ATOM 689 O O . ASP A 1 85 ? 6.755 19.247 -15.572 1.00 48.22 85 ASP A O 1
ATOM 693 N N . GLU A 1 86 ? 4.645 18.852 -16.155 1.00 47.09 86 GLU A N 1
ATOM 694 C CA . GLU A 1 86 ? 4.600 19.561 -17.438 1.00 47.09 86 GLU A CA 1
ATOM 695 C C . GLU A 1 86 ? 3.308 20.401 -17.494 1.00 47.09 86 GLU A C 1
ATOM 697 O O . GLU A 1 86 ? 2.603 20.443 -18.497 1.00 47.09 86 GLU A O 1
ATOM 702 N N . GLU A 1 87 ? 2.981 21.068 -16.385 1.00 48.75 87 GLU A N 1
ATOM 703 C CA . GLU A 1 87 ? 2.109 22.251 -16.376 1.00 48.75 87 GLU A CA 1
ATOM 704 C C . GLU A 1 87 ? 2.850 23.436 -15.722 1.00 48.75 87 GLU A C 1
ATOM 706 O O . GLU A 1 87 ? 2.314 24.154 -14.881 1.00 48.75 87 GLU A O 1
ATOM 711 N N . GLU A 1 88 ? 4.115 23.647 -16.101 1.00 47.41 88 GLU A N 1
ATOM 712 C CA . GLU A 1 88 ? 4.698 24.993 -16.110 1.00 47.41 88 GLU A CA 1
ATOM 713 C C . GLU A 1 88 ? 4.462 25.607 -17.502 1.00 47.41 88 GLU A C 1
ATOM 715 O O . GLU A 1 88 ? 4.684 24.953 -18.515 1.00 47.41 88 GLU A O 1
ATOM 720 N N . GLU A 1 89 ? 4.039 26.875 -17.513 1.00 45.12 89 GLU A N 1
ATOM 721 C CA . GLU A 1 89 ? 3.831 27.787 -18.659 1.00 45.12 89 GLU A CA 1
ATOM 722 C C . GLU A 1 89 ? 2.394 27.910 -19.221 1.00 45.12 89 GLU A C 1
ATOM 724 O O . GLU A 1 89 ? 2.012 27.314 -20.229 1.00 45.12 89 GLU A O 1
ATOM 729 N N . GLN A 1 90 ? 1.630 28.830 -18.614 1.00 41.94 90 GLN A N 1
ATOM 730 C CA . GLN A 1 90 ? 0.772 29.773 -19.350 1.00 41.94 90 GLN A CA 1
ATOM 731 C C . GLN A 1 90 ? 1.291 31.195 -19.145 1.00 41.94 90 GLN A C 1
ATOM 733 O O . GLN A 1 90 ? 1.694 31.508 -18.000 1.00 41.94 90 GLN A O 1
#

Radius of gyration: 14.91 Å; chains: 1; bounding box: 32×50×34 Å

pLDDT: mean 70.01, std 16.66, range [34.31, 91.06]

Sequence (90 aa):
MSDQKPNVDLHVEEYTDQHSGRTYDVYHIGGEINEKHGATTRGPLTCTSCSKTHIYKWQNNDRWIVFSCPICNAISAWWEECYSDEEEEQ